Protein AF-A0AAE1NVW5-F1 (afdb_monomer)

Nearest PDB structures (foldseek):
  6zka-assembly1_y  TM=7.343E-01  e=4.728E-03  Ovis aries
  6zkd-assembly1_y  TM=7.343E-01  e=6.351E-03  Ovis aries
  6zkq-assembly1_y  TM=7.270E-01  e=7.360E-03  Ovis aries
  8ugn-assembly1_5f  TM=7.244E-01  e=1.920E-02  Sus scrofa

Foldseek 3Di:
DDDDDPDDDDDPDDPVVVVVVVVVVVVVVVVVVVVVPDPDDPVNCVVVVVVVVVVVVVVVVVVVVVVVVCPCFLVDPVRNDDDDDPDDTPGD

Secondary structure (DSSP, 8-state):
-------PPP----HHHHHHHHHHHHHHHHHHHHHTT----HHHHHHHHHHHHHHHHHHHHHHHHHHHGGGGTT-STTT--PPPTTPPPS--

pLDDT: mean 72.41, std 16.51, range [41.0, 96.75]

Structure (mmCIF, N/CA/C/O backbone):
data_AF-A0AAE1NVW5-F1
#
_entry.id   AF-A0AAE1NVW5-F1
#
loop_
_atom_site.group_PDB
_atom_site.id
_atom_site.type_symbol
_atom_site.label_atom_id
_atom_site.label_alt_id
_atom_site.label_comp_id
_atom_site.label_asym_id
_atom_site.label_entity_id
_atom_site.label_seq_id
_atom_site.pdbx_PDB_ins_code
_atom_site.Cartn_x
_atom_site.Cartn_y
_atom_site.Cartn_z
_atom_site.occupancy
_atom_site.B_iso_or_equiv
_atom_site.auth_seq_id
_atom_site.auth_comp_id
_atom_site.auth_asym_id
_atom_site.auth_atom_id
_atom_site.pdbx_PDB_model_num
ATOM 1 N N . MET A 1 1 ? -64.271 -16.330 -50.686 1.00 41.00 1 MET A N 1
ATOM 2 C CA . MET A 1 1 ? -62.873 -16.766 -50.903 1.00 41.00 1 MET A CA 1
ATOM 3 C C . MET A 1 1 ? -62.007 -16.158 -49.804 1.00 41.00 1 MET A C 1
ATOM 5 O O . MET A 1 1 ? -62.031 -14.950 -49.629 1.00 41.00 1 MET A O 1
ATOM 9 N N . LYS A 1 2 ? -61.366 -16.997 -48.979 1.00 47.25 2 LYS A N 1
ATOM 10 C CA . LYS A 1 2 ? -60.575 -16.633 -47.785 1.00 47.25 2 LYS A CA 1
ATOM 11 C C . LYS A 1 2 ? -59.098 -16.480 -48.184 1.00 47.25 2 LYS A C 1
ATOM 13 O O . LYS A 1 2 ? -58.534 -17.436 -48.703 1.00 47.25 2 LYS A O 1
ATOM 18 N N . ALA A 1 3 ? -58.462 -15.351 -47.875 1.00 44.06 3 ALA A N 1
ATOM 19 C CA . ALA A 1 3 ? -57.000 -15.201 -47.873 1.00 44.06 3 ALA A CA 1
ATOM 20 C C . ALA A 1 3 ? -56.608 -14.397 -46.617 1.00 44.06 3 ALA A C 1
ATOM 22 O O . ALA A 1 3 ? -56.983 -13.243 -46.470 1.00 44.06 3 ALA A O 1
ATOM 23 N N . ARG A 1 4 ? -56.232 -15.099 -45.541 1.00 44.22 4 ARG A N 1
ATOM 24 C CA . ARG A 1 4 ? -54.857 -15.325 -45.044 1.00 44.22 4 ARG A CA 1
ATOM 25 C C . ARG A 1 4 ? -54.280 -14.106 -44.305 1.00 44.22 4 ARG A C 1
ATOM 27 O O . ARG A 1 4 ? -53.434 -13.388 -44.813 1.00 44.22 4 ARG A O 1
ATOM 34 N N . VAL A 1 5 ? -54.707 -13.950 -43.050 1.00 54.66 5 VAL A N 1
ATOM 35 C CA . VAL A 1 5 ? -54.005 -13.153 -42.033 1.00 54.66 5 VAL A CA 1
ATOM 36 C C . VAL A 1 5 ? -52.745 -13.923 -41.630 1.00 54.66 5 VAL A C 1
ATOM 38 O O . VAL A 1 5 ? -52.831 -14.977 -40.999 1.00 54.66 5 VAL A O 1
ATOM 41 N N . SER A 1 6 ? -51.573 -13.423 -42.012 1.00 46.78 6 SER A N 1
ATOM 42 C CA . SER A 1 6 ? -50.275 -13.895 -41.526 1.00 46.78 6 SER A CA 1
ATOM 43 C C . SER A 1 6 ? -50.103 -13.483 -40.062 1.00 46.78 6 SER A C 1
ATOM 45 O O . SER A 1 6 ? -49.722 -12.355 -39.753 1.00 46.78 6 SER A O 1
ATOM 47 N N . ARG A 1 7 ? -50.434 -14.395 -39.146 1.00 50.22 7 ARG A N 1
ATOM 48 C CA . ARG A 1 7 ? -50.207 -14.244 -37.706 1.00 50.22 7 ARG A CA 1
ATOM 49 C C . ARG A 1 7 ? -48.717 -14.481 -37.430 1.00 50.22 7 ARG A C 1
ATOM 51 O O . ARG A 1 7 ? -48.217 -15.574 -37.675 1.00 50.22 7 ARG A O 1
ATOM 58 N N . ALA A 1 8 ? -48.017 -13.447 -36.966 1.00 54.09 8 ALA A N 1
ATOM 59 C CA . ALA A 1 8 ? -46.625 -13.536 -36.533 1.00 54.09 8 ALA A CA 1
ATOM 60 C C . ALA A 1 8 ? -46.463 -14.628 -35.453 1.00 54.09 8 ALA A C 1
ATOM 62 O O . ALA A 1 8 ? -47.304 -14.704 -34.549 1.00 54.09 8 ALA A O 1
ATOM 63 N N . PRO A 1 9 ? -45.426 -15.482 -35.521 1.00 49.16 9 PRO A N 1
ATOM 64 C CA . PRO A 1 9 ? -45.194 -16.491 -34.500 1.00 49.16 9 PRO A CA 1
ATOM 65 C C . PRO A 1 9 ? -44.799 -15.814 -33.186 1.00 49.16 9 PRO A C 1
ATOM 67 O O . PRO A 1 9 ? -43.905 -14.968 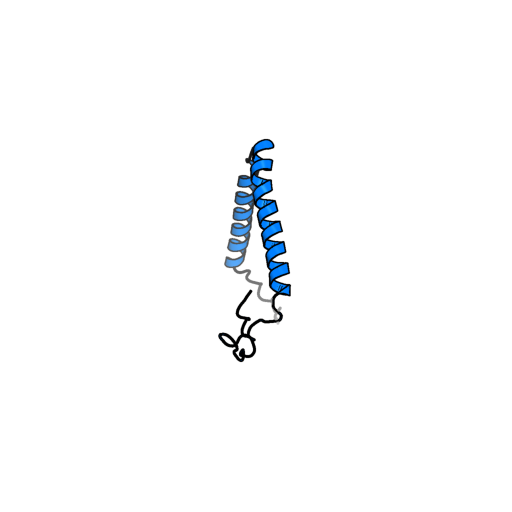-33.134 1.00 49.16 9 PRO A O 1
ATOM 70 N N . GLY A 1 10 ? -45.513 -16.188 -32.125 1.00 46.16 10 GLY A N 1
ATOM 71 C CA . GLY A 1 10 ? -45.271 -15.727 -30.768 1.00 46.16 10 GLY A CA 1
ATOM 72 C C . GLY A 1 10 ? -43.814 -15.921 -30.357 1.00 46.16 10 GLY A C 1
ATOM 73 O O . GLY A 1 10 ? -43.205 -16.964 -30.598 1.00 46.16 10 GLY A O 1
ATOM 74 N N . ARG A 1 11 ? -43.265 -14.893 -29.708 1.00 45.59 11 ARG A N 1
ATOM 75 C CA . ARG A 1 11 ? -41.997 -14.956 -28.983 1.00 45.59 11 ARG A CA 1
ATOM 76 C C . ARG A 1 11 ? -42.155 -15.984 -27.855 1.00 45.59 11 ARG A C 1
ATOM 78 O O . ARG A 1 11 ? -42.677 -15.663 -26.794 1.00 45.59 11 ARG A O 1
ATOM 85 N N . GLN A 1 12 ? -41.734 -17.220 -28.107 1.00 47.56 12 GLN A N 1
ATOM 86 C CA . GLN A 1 12 ? -41.519 -18.232 -27.076 1.00 47.56 12 GLN A CA 1
ATOM 87 C C . GLN A 1 12 ? -40.410 -17.714 -26.144 1.00 47.56 12 GLN A C 1
ATOM 89 O O . GLN A 1 12 ? -39.226 -17.776 -26.479 1.00 47.56 12 GLN A O 1
ATOM 94 N N . LEU A 1 13 ? -40.781 -17.122 -25.005 1.00 57.72 13 LEU A N 1
ATOM 95 C CA . LEU A 1 13 ? -39.833 -16.807 -23.938 1.00 57.72 13 LEU A CA 1
ATOM 96 C C . LEU A 1 13 ? -39.349 -18.129 -23.334 1.00 57.72 13 LEU A C 1
ATOM 98 O O . LEU A 1 13 ? -40.129 -18.870 -22.741 1.00 57.72 13 LEU A O 1
ATOM 102 N N . LYS A 1 14 ? -38.059 -18.427 -23.525 1.00 56.16 14 LYS A N 1
ATOM 103 C CA . LYS A 1 14 ? -37.395 -19.623 -22.993 1.00 56.16 14 LYS A CA 1
ATOM 104 C C . LYS A 1 14 ? -37.573 -19.694 -21.463 1.00 56.16 14 LYS A C 1
ATOM 106 O O . LYS A 1 14 ? -37.203 -18.728 -20.788 1.00 56.16 14 LYS A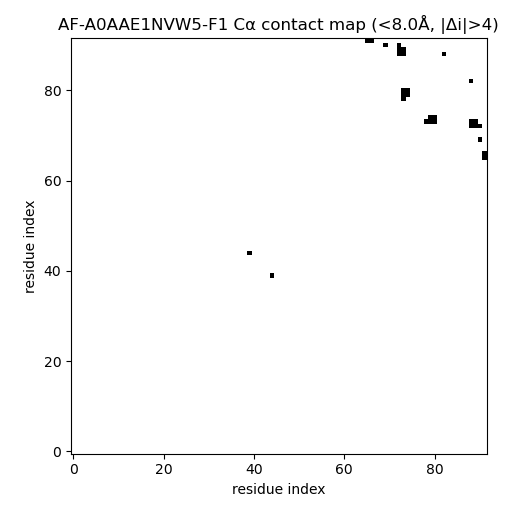 O 1
ATOM 111 N N . PRO A 1 15 ? -38.069 -20.814 -20.902 1.00 57.31 15 PRO A N 1
ATOM 112 C CA . PRO A 1 15 ? -38.241 -20.980 -19.454 1.00 57.31 15 PRO A CA 1
ATOM 113 C C . PRO A 1 15 ? -36.912 -20.901 -18.678 1.00 57.31 15 PRO A C 1
ATOM 115 O O . PRO A 1 15 ? -36.908 -20.541 -17.503 1.00 57.31 15 PRO A O 1
ATOM 118 N N . ASP A 1 16 ? -35.778 -21.133 -19.346 1.00 56.97 16 ASP A N 1
ATOM 119 C CA . ASP A 1 16 ? -34.448 -21.160 -18.724 1.00 56.97 16 ASP A CA 1
ATOM 120 C C . ASP A 1 16 ? -34.006 -19.797 -18.161 1.00 56.97 16 ASP A C 1
ATOM 122 O O . ASP A 1 16 ? -33.356 -19.722 -17.119 1.00 56.97 16 ASP A O 1
ATOM 126 N N . VAL A 1 17 ? -34.394 -18.688 -18.806 1.00 58.62 17 VAL A N 1
ATOM 127 C CA . VAL A 1 17 ? -33.980 -17.334 -18.383 1.00 58.62 17 VAL A CA 1
ATOM 128 C C . VAL A 1 17 ? -34.825 -16.832 -17.206 1.00 58.62 17 VAL A C 1
ATOM 130 O O . VAL A 1 17 ? -34.333 -16.110 -16.334 1.00 58.62 17 VAL A O 1
ATOM 133 N N . ALA A 1 18 ? -36.094 -17.245 -17.137 1.00 59.12 18 ALA A N 1
ATOM 134 C CA . ALA A 1 18 ? -36.989 -16.884 -16.041 1.00 59.12 18 ALA A CA 1
ATOM 135 C C . ALA A 1 18 ? -36.554 -17.539 -14.718 1.00 59.12 18 ALA A C 1
ATOM 137 O O . ALA A 1 18 ? -36.520 -16.864 -13.688 1.00 59.12 18 ALA A O 1
ATOM 138 N N . ILE A 1 19 ? -36.133 -18.809 -14.752 1.00 60.59 19 ILE A N 1
ATOM 139 C CA . ILE A 1 19 ? -35.635 -19.524 -13.565 1.00 60.59 19 ILE A CA 1
ATOM 140 C C . ILE A 1 19 ? -34.343 -18.879 -13.047 1.00 60.59 19 ILE A C 1
ATOM 142 O O . ILE A 1 19 ? -34.225 -18.634 -11.847 1.00 60.59 19 ILE A O 1
ATOM 146 N N . LEU A 1 20 ? -33.411 -18.512 -13.935 1.00 58.78 20 LEU A N 1
ATOM 147 C CA . LEU A 1 20 ? -32.171 -17.822 -13.554 1.00 58.78 20 LEU A CA 1
ATOM 148 C C . LEU A 1 20 ? -32.426 -16.441 -12.933 1.00 58.78 20 LEU A C 1
ATOM 150 O O . LEU A 1 20 ? -31.752 -16.053 -11.978 1.00 58.78 20 LEU A O 1
ATOM 154 N N . THR A 1 21 ? -33.431 -15.715 -13.425 1.00 62.41 21 THR A N 1
ATOM 155 C CA . THR A 1 21 ? -33.783 -14.393 -12.887 1.00 62.41 21 THR A CA 1
ATOM 156 C C . THR A 1 21 ? -34.427 -14.514 -11.501 1.00 62.41 21 THR A C 1
ATOM 158 O O . THR A 1 21 ? -34.057 -13.782 -10.583 1.00 62.41 21 THR A O 1
ATOM 161 N N . VAL A 1 22 ? -35.334 -15.476 -11.300 1.00 63.22 22 VAL A N 1
ATOM 162 C CA . VAL A 1 22 ? -35.993 -15.712 -10.002 1.00 63.22 22 VAL A CA 1
ATOM 163 C C . VAL A 1 22 ? -35.012 -16.281 -8.968 1.00 63.22 22 VAL A C 1
ATOM 165 O O . VAL A 1 22 ? -34.993 -15.812 -7.828 1.00 63.22 22 VAL A O 1
ATOM 168 N N . ALA A 1 23 ? -34.135 -17.209 -9.365 1.00 62.56 23 ALA A N 1
ATOM 169 C CA . ALA A 1 23 ? -33.070 -17.738 -8.511 1.00 62.56 23 ALA A CA 1
ATOM 170 C C . ALA A 1 23 ? -32.068 -16.645 -8.099 1.00 62.56 23 ALA A C 1
ATOM 172 O O . ALA A 1 23 ? -31.703 -16.548 -6.926 1.00 62.56 23 ALA A O 1
ATOM 173 N N . GLY A 1 24 ? -31.685 -15.762 -9.028 1.00 61.03 24 GLY A N 1
ATOM 174 C CA . GLY A 1 24 ? -30.820 -14.618 -8.734 1.00 61.03 24 GLY A CA 1
ATOM 175 C C . GLY A 1 24 ? -31.447 -13.629 -7.744 1.00 61.03 24 GLY A C 1
ATOM 176 O O . GLY A 1 24 ? -30.761 -13.123 -6.854 1.00 61.03 24 GLY A O 1
ATOM 177 N N . VAL A 1 25 ? -32.756 -13.379 -7.843 1.00 62.19 25 VAL A N 1
ATOM 178 C CA . VAL A 1 25 ? -33.478 -12.474 -6.931 1.00 62.19 25 VAL A CA 1
ATOM 179 C C . VAL A 1 25 ? -33.665 -13.097 -5.543 1.00 62.19 25 VAL A C 1
ATOM 181 O O . VAL A 1 25 ? -33.458 -12.406 -4.544 1.00 62.19 25 VAL A O 1
ATOM 184 N N . LEU A 1 26 ? -33.973 -14.395 -5.452 1.00 60.19 26 LEU A N 1
ATOM 185 C CA . LEU A 1 26 ? -34.036 -15.129 -4.178 1.00 60.19 26 LEU A CA 1
ATOM 186 C C . LEU A 1 26 ? -32.673 -15.166 -3.474 1.00 60.19 26 LEU A C 1
ATOM 188 O O . LEU A 1 26 ? -32.590 -14.869 -2.281 1.00 60.19 26 LEU A O 1
ATOM 192 N N . CYS A 1 27 ? -31.597 -15.428 -4.220 1.00 56.31 27 CYS A N 1
ATOM 193 C CA . CYS A 1 27 ? -30.235 -15.439 -3.688 1.00 56.31 27 CYS A CA 1
ATOM 194 C C . CYS A 1 27 ? -29.806 -14.055 -3.170 1.00 56.31 27 CYS A C 1
ATOM 196 O O . CYS A 1 27 ? -29.211 -13.949 -2.095 1.00 56.31 27 CYS A O 1
ATOM 198 N N . LYS A 1 28 ? -30.158 -12.970 -3.877 1.00 56.16 28 LYS A N 1
ATOM 199 C CA . LYS A 1 28 ? -29.897 -11.600 -3.397 1.00 56.16 28 LYS A CA 1
ATOM 200 C C . LYS A 1 28 ? -30.688 -11.262 -2.131 1.00 56.16 28 LYS A C 1
ATOM 202 O O . LYS A 1 28 ? -30.164 -10.580 -1.251 1.00 56.16 28 LYS A O 1
ATOM 207 N N . LYS A 1 29 ? -31.928 -11.745 -2.013 1.00 57.00 29 LYS A N 1
ATOM 208 C CA . LYS A 1 29 ? -32.795 -11.472 -0.856 1.00 57.00 29 LYS A CA 1
ATOM 209 C C . LYS A 1 29 ? -32.330 -12.210 0.405 1.00 57.00 29 LYS A C 1
ATOM 211 O O . LYS A 1 29 ? -32.372 -11.624 1.486 1.00 57.00 29 LYS A O 1
ATOM 216 N N . ALA A 1 30 ? -31.813 -13.432 0.254 1.00 58.00 30 ALA A N 1
ATOM 217 C CA . ALA A 1 30 ? -31.192 -14.202 1.336 1.00 58.00 30 ALA A CA 1
ATOM 218 C C . ALA A 1 30 ? -29.837 -13.615 1.783 1.00 58.00 30 ALA A C 1
ATOM 220 O O . ALA A 1 30 ? -29.535 -13.579 2.973 1.00 58.00 30 ALA A O 1
ATOM 221 N N . SER A 1 31 ? -29.036 -13.081 0.853 1.00 54.44 31 SER A N 1
ATOM 222 C CA . SER A 1 31 ? -27.753 -12.451 1.194 1.00 54.44 31 SER A CA 1
ATOM 223 C C . SER A 1 31 ? -27.924 -11.138 1.973 1.00 54.44 31 SER A C 1
ATOM 225 O O . SER A 1 31 ? -27.211 -10.912 2.949 1.00 54.44 31 SER A O 1
ATOM 227 N N . MET A 1 32 ? -28.910 -10.302 1.622 1.00 53.41 32 MET A N 1
ATOM 228 C CA . MET A 1 32 ? -29.176 -9.053 2.356 1.00 53.41 32 MET A CA 1
ATOM 229 C C . MET A 1 32 ? -29.685 -9.278 3.787 1.00 53.41 32 MET A C 1
ATOM 231 O O . MET A 1 32 ? -29.420 -8.459 4.664 1.00 53.41 32 MET A O 1
ATOM 235 N N . SER A 1 33 ? -30.376 -10.390 4.052 1.00 54.22 33 SER A N 1
ATOM 236 C CA . SER A 1 33 ? -30.892 -10.703 5.392 1.00 54.22 33 SER A CA 1
ATOM 237 C C . SER A 1 33 ? -29.816 -11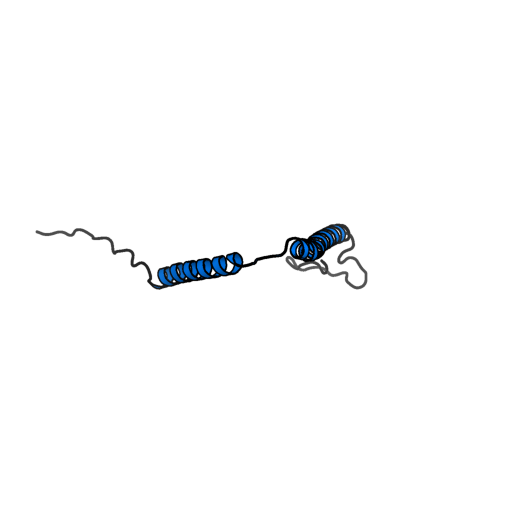.241 6.345 1.00 54.22 33 SER A C 1
ATOM 239 O O . SER A 1 33 ? -29.989 -11.147 7.559 1.00 54.22 33 SER A O 1
ATOM 241 N N . PHE A 1 34 ? -28.678 -11.713 5.824 1.00 55.38 34 PHE A N 1
ATOM 242 C CA . PHE A 1 34 ? -27.535 -12.136 6.639 1.00 55.38 34 PHE A CA 1
ATOM 243 C C . PHE A 1 34 ? -26.764 -10.944 7.236 1.00 55.38 34 PHE A C 1
ATOM 245 O O . PHE A 1 34 ? -26.335 -10.990 8.385 1.00 55.38 34 PHE A O 1
ATOM 252 N N . PHE A 1 35 ? -26.654 -9.831 6.502 1.00 57.16 35 PHE A N 1
ATOM 253 C CA . PHE A 1 35 ? -25.972 -8.622 6.988 1.00 57.16 35 PHE A CA 1
ATOM 254 C C . PHE A 1 35 ? -26.805 -7.789 7.976 1.00 57.16 35 PHE A C 1
ATOM 256 O O . PHE A 1 35 ? -26.248 -6.975 8.709 1.00 57.16 35 PHE A O 1
ATOM 263 N N . ALA A 1 36 ? -28.124 -7.999 8.042 1.00 59.09 36 ALA A N 1
ATOM 264 C CA . ALA A 1 36 ? -29.024 -7.200 8.877 1.00 59.09 36 ALA A CA 1
ATOM 265 C C . ALA A 1 36 ? -28.947 -7.513 10.389 1.00 59.09 36 ALA A C 1
ATOM 267 O O . ALA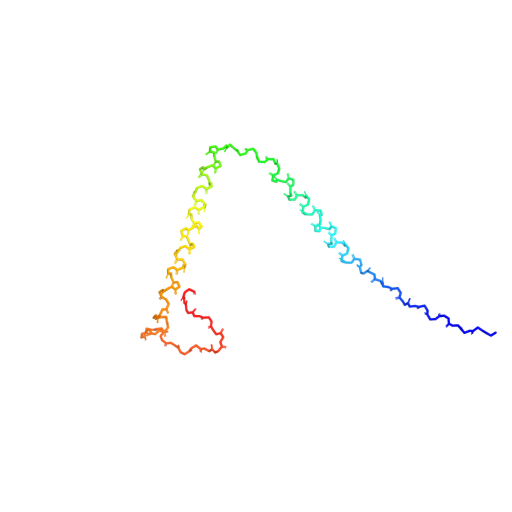 A 1 36 ? -29.447 -6.732 11.193 1.00 59.09 36 ALA A O 1
ATOM 268 N N . ASN A 1 37 ? -28.325 -8.629 10.793 1.00 54.59 37 ASN A N 1
ATOM 269 C CA . ASN A 1 37 ? -28.232 -9.062 12.198 1.00 54.59 37 ASN A CA 1
ATOM 270 C C . ASN A 1 37 ? -26.808 -9.008 12.774 1.00 54.59 37 ASN A C 1
ATOM 272 O O . ASN A 1 37 ? -26.483 -9.715 13.727 1.00 54.59 37 ASN A O 1
ATOM 276 N N . VAL A 1 38 ? -25.944 -8.149 12.234 1.00 66.69 38 VAL A N 1
ATOM 277 C CA . VAL A 1 38 ? -24.625 -7.907 12.824 1.00 66.69 38 VAL A CA 1
ATOM 278 C C . VAL A 1 38 ? -24.730 -6.776 13.850 1.00 66.69 38 VAL A C 1
ATOM 280 O O . VAL A 1 38 ? -24.631 -5.595 13.523 1.00 66.69 38 VAL A O 1
ATOM 283 N N . LYS A 1 39 ? -24.919 -7.136 15.123 1.00 64.44 39 LYS A N 1
ATOM 284 C CA . LYS A 1 39 ? -24.679 -6.228 16.255 1.00 64.44 39 LYS A CA 1
ATOM 285 C C . LYS A 1 39 ? -23.169 -6.117 16.470 1.00 64.44 39 LYS A C 1
ATOM 287 O O . LYS A 1 39 ? -22.587 -6.842 17.266 1.00 64.44 39 LYS A O 1
ATOM 292 N N . LEU A 1 40 ? -22.531 -5.259 15.679 1.00 68.75 40 LEU A N 1
ATOM 293 C CA . LEU A 1 40 ? -21.114 -4.925 15.801 1.00 68.75 40 LEU A CA 1
ATOM 294 C C . LEU A 1 40 ? -20.943 -3.903 16.929 1.00 68.75 40 LEU A C 1
ATOM 296 O O . LEU A 1 40 ? -21.396 -2.766 16.806 1.00 68.75 40 LEU A O 1
ATOM 300 N N . ASP A 1 41 ? -20.273 -4.285 18.016 1.00 79.31 41 ASP A N 1
ATOM 301 C CA . ASP A 1 41 ? -19.865 -3.324 19.041 1.00 79.31 41 ASP A CA 1
ATOM 302 C C . ASP A 1 41 ? -19.000 -2.220 18.401 1.00 79.31 41 ASP A C 1
ATOM 304 O O . ASP A 1 41 ? -18.019 -2.535 17.715 1.00 79.31 41 ASP A O 1
ATOM 308 N N . PRO A 1 42 ? -19.274 -0.922 18.642 1.00 77.94 42 PRO A N 1
ATOM 309 C CA . PRO A 1 42 ? -18.567 0.176 17.970 1.00 77.94 42 PRO A CA 1
ATOM 310 C C . PRO A 1 42 ? -17.057 0.165 18.257 1.00 77.94 42 PRO A C 1
ATOM 312 O O . PRO A 1 42 ? -16.243 0.548 17.415 1.00 77.94 42 PRO A O 1
ATOM 315 N N . LYS A 1 43 ? -16.664 -0.350 19.429 1.00 79.19 43 LYS A N 1
ATOM 316 C CA . LYS A 1 43 ? -15.259 -0.528 19.826 1.00 79.19 43 LYS A CA 1
ATOM 317 C C . LYS A 1 43 ? -14.568 -1.657 19.055 1.00 79.19 43 LYS A C 1
ATOM 319 O O . LYS A 1 43 ? -13.375 -1.557 18.781 1.00 79.19 43 LYS A O 1
ATOM 324 N N . PHE A 1 44 ? -15.291 -2.722 18.710 1.00 83.62 44 PHE A N 1
ATOM 325 C CA . PHE A 1 44 ? -14.763 -3.828 17.909 1.00 83.62 44 PHE A CA 1
ATOM 326 C C . PHE A 1 44 ? -14.692 -3.443 16.427 1.00 83.62 44 PHE A C 1
ATOM 328 O O . PHE A 1 44 ? -13.689 -3.714 15.771 1.00 83.62 44 PHE A O 1
ATOM 335 N N . PHE A 1 45 ? -15.697 -2.711 15.934 1.00 82.12 45 PHE A N 1
ATOM 336 C CA . PHE A 1 45 ? -15.716 -2.185 14.569 1.00 82.12 45 PHE A CA 1
ATOM 337 C C . PHE A 1 45 ? -14.503 -1.297 14.272 1.00 82.12 45 PHE A C 1
ATOM 339 O O . PHE A 1 45 ? -13.845 -1.502 13.259 1.00 82.12 45 PHE A O 1
ATOM 346 N N . MET A 1 46 ? -14.153 -0.371 15.172 1.00 83.94 46 MET A N 1
ATOM 347 C CA . MET A 1 46 ? -12.940 0.455 15.050 1.00 83.94 46 MET A CA 1
ATOM 348 C C . MET A 1 46 ? -11.654 -0.381 15.024 1.00 83.94 46 MET A C 1
ATOM 350 O O . MET A 1 46 ? -10.785 -0.156 14.187 1.00 83.94 46 MET A O 1
ATOM 354 N N . LYS A 1 47 ? -11.528 -1.377 15.909 1.00 87.75 47 LYS A N 1
ATOM 355 C CA . LYS A 1 47 ? -10.326 -2.226 15.974 1.00 87.75 47 LYS A CA 1
ATOM 356 C C . LYS A 1 47 ? -10.119 -3.071 14.720 1.00 87.75 47 LYS A C 1
ATOM 358 O O . LYS A 1 47 ? -8.978 -3.361 14.386 1.00 87.75 47 LYS A O 1
ATOM 363 N N . LEU A 1 48 ? -11.196 -3.470 14.046 1.00 88.50 48 LEU A N 1
ATOM 364 C CA . LEU A 1 48 ? -11.126 -4.305 12.849 1.00 88.50 48 LEU A CA 1
ATOM 365 C C . L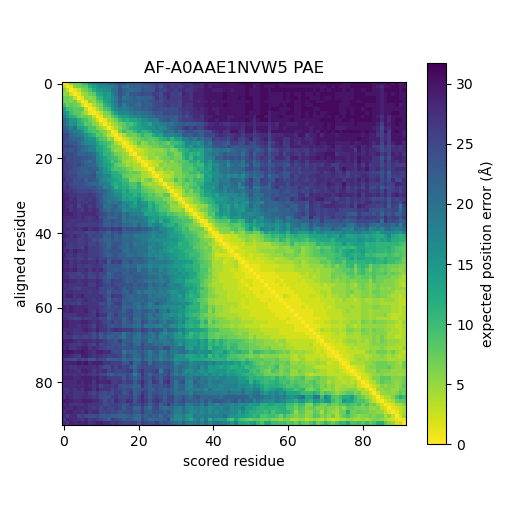EU A 1 48 ? -11.056 -3.467 11.565 1.00 88.50 48 LEU A C 1
ATOM 367 O O . LEU A 1 48 ? -10.345 -3.833 10.635 1.00 88.50 48 LEU A O 1
ATOM 371 N N . SER A 1 49 ? -11.733 -2.317 11.518 1.00 89.31 49 SER A N 1
ATOM 372 C CA . SER A 1 49 ? -11.729 -1.443 10.342 1.00 89.31 49 SER A CA 1
ATOM 373 C C . SER A 1 49 ? -10.386 -0.749 10.133 1.00 89.31 49 SER A C 1
ATOM 375 O O . SER A 1 49 ? -9.925 -0.668 8.998 1.00 89.31 49 SER A O 1
ATOM 377 N N . VAL A 1 50 ? -9.720 -0.307 11.204 1.00 92.44 50 VAL A N 1
ATOM 378 C CA . VAL A 1 50 ? -8.429 0.394 11.124 1.00 92.44 50 VAL A CA 1
ATOM 379 C C . VAL A 1 50 ? -7.348 -0.427 10.406 1.00 92.44 50 VAL A C 1
ATOM 381 O O . VAL A 1 50 ? -6.836 0.069 9.402 1.00 92.44 50 VAL A O 1
ATOM 384 N N . PRO A 1 51 ? -7.004 -1.665 10.817 1.00 92.75 51 PRO A N 1
ATOM 385 C CA . PRO A 1 51 ? -5.968 -2.435 10.130 1.00 92.75 51 PRO A CA 1
ATOM 386 C C . PRO A 1 51 ? -6.358 -2.762 8.687 1.00 92.75 51 PRO A C 1
ATOM 388 O O . PRO A 1 51 ? -5.505 -2.727 7.808 1.00 92.75 51 PRO A O 1
ATOM 391 N N . VAL A 1 52 ? -7.642 -3.012 8.417 1.00 94.56 52 VAL A N 1
ATOM 392 C CA . VAL A 1 52 ? -8.131 -3.292 7.062 1.00 94.56 52 VAL A CA 1
ATOM 393 C C . VAL A 1 52 ? -7.945 -2.071 6.160 1.00 94.56 52 VAL A C 1
ATOM 395 O O . VAL A 1 52 ? -7.330 -2.173 5.101 1.00 94.56 52 VAL A O 1
ATOM 398 N N . ILE A 1 53 ? -8.422 -0.903 6.588 1.00 95.44 53 ILE A N 1
ATOM 399 C CA . ILE A 1 53 ? -8.344 0.336 5.808 1.00 95.44 53 ILE A CA 1
ATOM 400 C C . ILE A 1 53 ? -6.881 0.732 5.578 1.00 95.44 53 ILE A C 1
ATOM 402 O O . ILE A 1 53 ? -6.494 0.984 4.438 1.00 95.44 53 ILE A O 1
ATOM 406 N N . PHE A 1 54 ? -6.052 0.730 6.625 1.00 94.88 54 PHE A N 1
ATOM 407 C CA . PHE A 1 54 ? -4.634 1.075 6.497 1.00 94.88 54 PHE A CA 1
ATOM 408 C C . PHE A 1 54 ? -3.858 0.080 5.633 1.00 94.88 54 PHE A C 1
ATOM 410 O O . PHE A 1 54 ? -3.013 0.507 4.851 1.00 94.88 54 PHE A O 1
ATOM 417 N N . PHE A 1 55 ? -4.169 -1.217 5.696 1.00 95.69 55 PHE A N 1
ATOM 418 C CA . PHE A 1 55 ? -3.556 -2.216 4.820 1.00 95.69 55 PHE A CA 1
ATOM 419 C C . PHE A 1 55 ? -3.888 -1.962 3.346 1.00 95.69 55 PHE A C 1
ATOM 421 O O . PHE A 1 55 ? -2.998 -1.969 2.496 1.00 95.69 55 PHE A O 1
ATOM 428 N N . PHE A 1 56 ? -5.156 -1.684 3.027 1.00 96.38 56 PHE A N 1
ATOM 429 C CA . PHE A 1 56 ? -5.557 -1.388 1.651 1.00 96.38 56 PHE A CA 1
ATOM 430 C C . PHE A 1 56 ? -4.945 -0.088 1.131 1.00 96.38 56 PHE A C 1
ATOM 432 O O . PHE A 1 56 ? -4.497 -0.043 -0.018 1.00 96.38 56 PHE A O 1
ATOM 439 N N . ILE A 1 57 ? -4.912 0.955 1.962 1.00 96.75 57 ILE A N 1
ATOM 440 C CA . ILE A 1 57 ? -4.299 2.238 1.607 1.00 96.75 57 ILE A CA 1
ATOM 441 C C . ILE A 1 57 ? -2.791 2.065 1.396 1.00 96.75 57 ILE A C 1
ATOM 443 O O . ILE A 1 57 ? -2.283 2.485 0.357 1.00 96.75 57 ILE A O 1
ATOM 447 N N . GLY A 1 58 ? -2.095 1.396 2.318 1.00 95.88 58 GLY A N 1
ATOM 448 C CA . GLY A 1 58 ? -0.665 1.100 2.197 1.00 95.88 58 GLY A CA 1
ATOM 449 C C . GLY A 1 58 ? -0.356 0.293 0.936 1.00 95.88 58 GLY A C 1
ATOM 450 O O . GLY A 1 58 ? 0.439 0.723 0.107 1.00 95.88 58 GLY A O 1
ATOM 451 N N . SER A 1 59 ? -1.091 -0.797 0.695 1.00 95.31 59 SER A N 1
ATOM 452 C CA . SER A 1 59 ? -0.914 -1.625 -0.506 1.00 95.31 59 SER A CA 1
ATOM 453 C C . SER A 1 59 ? -1.149 -0.849 -1.810 1.00 95.31 59 SER A C 1
ATOM 455 O O . SER A 1 59 ? -0.473 -1.077 -2.815 1.00 95.31 59 SER A O 1
ATOM 457 N N . ARG A 1 60 ? -2.105 0.089 -1.826 1.00 95.81 60 ARG A N 1
ATOM 458 C CA . ARG A 1 60 ? -2.343 0.972 -2.978 1.00 95.81 60 ARG A CA 1
ATOM 459 C C . ARG A 1 60 ? -1.192 1.946 -3.209 1.00 95.81 60 ARG A C 1
ATOM 461 O O . ARG A 1 60 ? -0.842 2.191 -4.368 1.00 95.81 60 ARG A O 1
ATOM 468 N N . LEU A 1 61 ? -0.633 2.499 -2.138 1.00 96.50 61 LEU A N 1
ATOM 469 C CA . LEU A 1 61 ? 0.485 3.428 -2.217 1.00 96.50 61 LEU A CA 1
ATOM 470 C C . LEU A 1 61 ? 1.737 2.723 -2.752 1.00 96.50 61 LEU A C 1
ATOM 472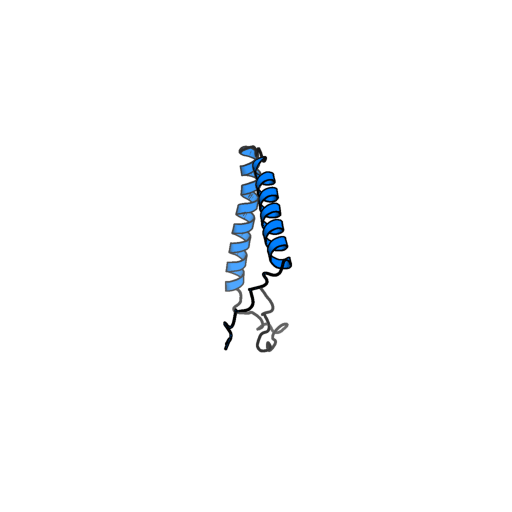 O O . LEU A 1 61 ? 2.307 3.193 -3.737 1.00 96.50 61 LEU A O 1
ATOM 476 N N . ASP A 1 62 ? 2.062 1.547 -2.213 1.00 94.12 62 ASP A N 1
ATOM 477 C CA . ASP A 1 62 ? 3.214 0.743 -2.640 1.00 94.12 62 ASP A CA 1
ATOM 478 C C . ASP A 1 62 ? 3.144 0.378 -4.124 1.00 94.12 62 ASP A C 1
ATOM 480 O O . ASP A 1 62 ? 4.128 0.497 -4.854 1.00 94.12 62 ASP A O 1
ATOM 484 N N . ARG A 1 63 ? 1.961 -0.002 -4.624 1.00 92.62 63 ARG A N 1
ATOM 485 C CA . ARG A 1 63 ? 1.768 -0.278 -6.059 1.00 92.62 63 ARG A CA 1
ATOM 486 C C . ARG A 1 63 ? 2.022 0.954 -6.920 1.00 92.62 63 ARG A C 1
ATOM 488 O O . ARG A 1 63 ? 2.585 0.835 -8.000 1.00 92.62 63 ARG A O 1
ATOM 495 N N . THR A 1 64 ? 1.610 2.129 -6.454 1.00 93.56 64 THR A N 1
ATOM 496 C CA . THR A 1 64 ? 1.806 3.383 -7.194 1.00 93.56 64 THR A CA 1
ATOM 497 C C . THR A 1 64 ? 3.286 3.755 -7.262 1.00 93.56 64 THR A C 1
ATOM 499 O O . THR A 1 64 ? 3.759 4.196 -8.306 1.00 93.56 64 THR A O 1
ATOM 502 N N . GLU A 1 65 ? 4.018 3.538 -6.173 1.00 92.88 65 GLU A N 1
ATOM 503 C CA . GLU A 1 65 ? 5.477 3.671 -6.120 1.00 92.88 65 GLU A CA 1
ATOM 504 C C . GLU A 1 65 ? 6.158 2.678 -7.071 1.00 92.88 65 GLU A C 1
ATOM 506 O O . GLU A 1 65 ? 6.921 3.064 -7.955 1.00 92.88 65 GLU A O 1
ATOM 511 N N . THR A 1 66 ? 5.761 1.407 -7.003 1.00 91.25 66 THR A N 1
ATOM 512 C CA . THR A 1 66 ? 6.306 0.351 -7.866 1.00 91.25 66 THR A CA 1
ATOM 513 C C . THR A 1 66 ? 6.131 0.673 -9.351 1.00 91.25 66 THR A C 1
ATOM 515 O O . THR A 1 66 ? 7.045 0.442 -10.138 1.00 91.25 66 THR A O 1
ATOM 518 N N . LEU A 1 67 ? 5.005 1.278 -9.749 1.00 88.25 67 LEU A N 1
ATOM 519 C CA . LEU A 1 67 ? 4.788 1.724 -11.129 1.00 88.25 67 LEU A CA 1
ATOM 520 C C . LEU A 1 67 ? 5.775 2.820 -11.568 1.00 88.25 67 LEU A C 1
ATOM 522 O O . LEU A 1 67 ? 6.170 2.841 -12.735 1.00 88.25 67 LEU A O 1
ATOM 526 N N . ARG A 1 68 ? 6.221 3.700 -10.662 1.00 88.75 68 ARG A N 1
ATOM 527 C CA . ARG A 1 68 ? 7.257 4.709 -10.959 1.00 88.75 68 ARG A CA 1
ATOM 528 C C . ARG A 1 68 ? 8.645 4.088 -11.112 1.00 88.75 68 ARG A C 1
ATOM 530 O O . ARG A 1 68 ? 9.458 4.599 -11.877 1.00 88.75 68 ARG A O 1
ATOM 537 N N . MET A 1 69 ? 8.886 2.948 -10.469 1.00 87.88 69 MET A N 1
ATOM 538 C CA . MET A 1 69 ? 10.141 2.192 -10.549 1.00 87.88 69 MET A CA 1
ATOM 539 C C . MET A 1 69 ? 10.250 1.279 -11.788 1.00 87.88 69 MET A C 1
ATOM 541 O O . MET A 1 69 ? 11.154 0.453 -11.878 1.00 87.88 69 MET A O 1
ATOM 545 N N . THR A 1 70 ? 9.374 1.430 -12.786 1.00 85.75 70 THR A N 1
ATOM 546 C CA . THR A 1 70 ? 9.356 0.574 -13.992 1.00 85.75 70 THR A CA 1
ATOM 547 C C . THR A 1 70 ? 10.291 1.035 -15.117 1.00 85.75 70 THR A C 1
ATOM 549 O O . THR A 1 70 ? 10.407 0.364 -16.139 1.00 85.75 70 THR A O 1
ATOM 552 N N . MET A 1 71 ? 11.010 2.149 -14.954 1.00 82.44 71 MET A N 1
ATOM 553 C CA . MET A 1 71 ? 11.862 2.717 -16.017 1.00 82.44 71 MET A CA 1
ATOM 554 C C . MET A 1 71 ? 13.029 1.801 -16.437 1.00 82.44 71 MET A C 1
ATOM 556 O O . MET A 1 71 ? 13.486 1.856 -17.587 1.00 82.44 71 MET A O 1
ATOM 560 N N . PHE A 1 72 ? 13.492 0.948 -15.517 1.00 81.25 72 PHE A N 1
ATOM 561 C CA . PHE A 1 72 ? 14.569 -0.028 -15.729 1.00 81.25 72 PHE A CA 1
ATOM 562 C C . PHE A 1 72 ? 14.060 -1.454 -16.004 1.00 81.25 72 PHE A C 1
ATOM 564 O O . PHE A 1 72 ? 14.825 -2.419 -16.045 1.00 81.25 72 PHE A O 1
ATOM 571 N N . ARG A 1 73 ? 12.751 -1.609 -16.182 1.00 82.75 73 ARG A N 1
ATOM 572 C CA . ARG A 1 73 ? 12.120 -2.904 -16.410 1.00 82.75 73 ARG A CA 1
ATOM 573 C C . ARG A 1 73 ? 12.614 -3.533 -17.709 1.00 82.75 73 ARG A C 1
ATOM 575 O O . ARG A 1 73 ? 12.715 -2.839 -18.717 1.00 82.75 73 ARG A O 1
ATOM 582 N N . ASP A 1 74 ? 12.927 -4.827 -17.650 1.00 82.12 74 ASP A N 1
ATOM 583 C CA . ASP A 1 74 ? 13.393 -5.646 -18.781 1.00 82.12 74 ASP A CA 1
ATOM 584 C C . ASP A 1 74 ? 14.639 -5.081 -19.506 1.00 82.12 74 ASP A C 1
ATOM 586 O O . ASP A 1 74 ? 14.888 -5.381 -20.668 1.00 82.12 74 ASP A O 1
ATOM 590 N N . LYS A 1 75 ? 15.450 -4.264 -18.813 1.00 82.31 75 LYS A N 1
ATOM 591 C CA . LYS A 1 75 ? 16.710 -3.682 -19.327 1.00 82.31 75 LYS A CA 1
ATOM 592 C C . LYS A 1 75 ? 17.962 -4.179 -18.600 1.00 82.31 75 LYS A C 1
ATOM 594 O O . LYS A 1 75 ? 19.067 -3.724 -18.887 1.00 82.31 75 LYS A O 1
ATOM 599 N N . SER A 1 76 ? 17.813 -5.074 -17.625 1.00 84.00 76 SER A N 1
ATOM 600 C CA . SER A 1 76 ? 18.945 -5.636 -16.885 1.00 84.00 76 SER A CA 1
ATOM 601 C C . SER A 1 76 ? 19.666 -6.704 -17.711 1.00 84.00 76 SER A C 1
ATOM 603 O O . SER A 1 76 ? 19.043 -7.406 -18.498 1.00 84.00 76 SER A O 1
ATOM 605 N N . ALA A 1 77 ? 20.972 -6.887 -17.500 1.00 84.44 77 ALA A N 1
ATOM 606 C CA . ALA A 1 77 ? 21.754 -7.888 -18.237 1.00 84.44 77 ALA A CA 1
ATOM 607 C C . ALA A 1 77 ? 21.253 -9.339 -18.044 1.00 84.44 77 ALA A C 1
ATOM 609 O O . AL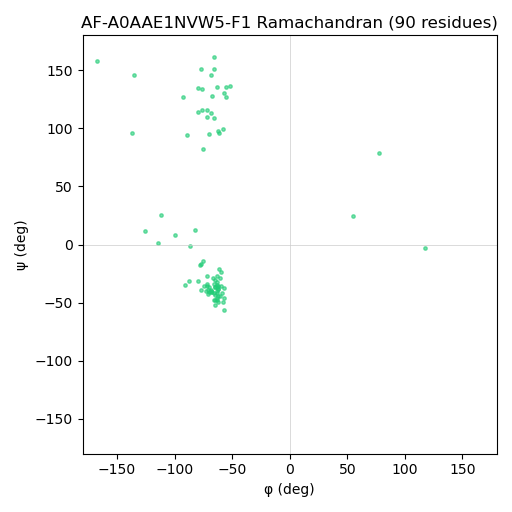A A 1 77 ? 21.496 -10.187 -18.892 1.00 84.44 77 ALA A O 1
ATOM 610 N N . LEU A 1 78 ? 20.554 -9.620 -16.936 1.00 82.38 78 LEU A N 1
ATOM 611 C CA . LEU A 1 78 ? 20.010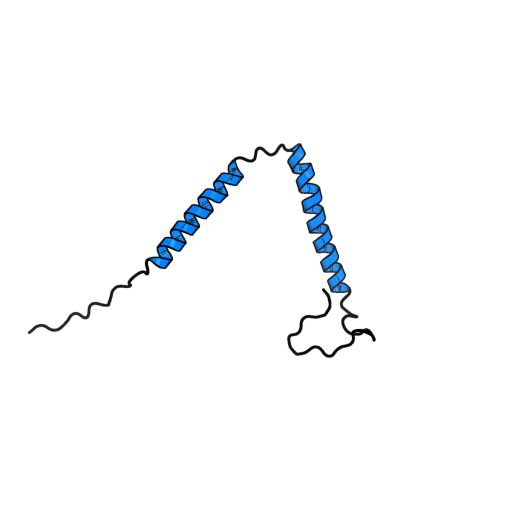 -10.944 -16.601 1.00 82.38 78 LEU A CA 1
ATOM 612 C C . LEU A 1 78 ? 18.607 -11.202 -17.175 1.00 82.38 78 LEU A C 1
ATOM 614 O O . LEU A 1 78 ? 18.279 -12.349 -17.453 1.00 82.38 78 LEU A O 1
ATOM 618 N N . TYR A 1 79 ? 17.778 -10.162 -17.324 1.00 81.81 79 TYR A N 1
ATOM 619 C CA . TYR A 1 79 ? 16.364 -10.291 -17.717 1.00 81.81 79 TYR A CA 1
ATOM 620 C C . TYR A 1 79 ? 15.992 -9.450 -18.947 1.00 81.81 79 TYR A C 1
ATOM 622 O O . TYR A 1 79 ? 14.812 -9.275 -19.243 1.00 81.81 79 TYR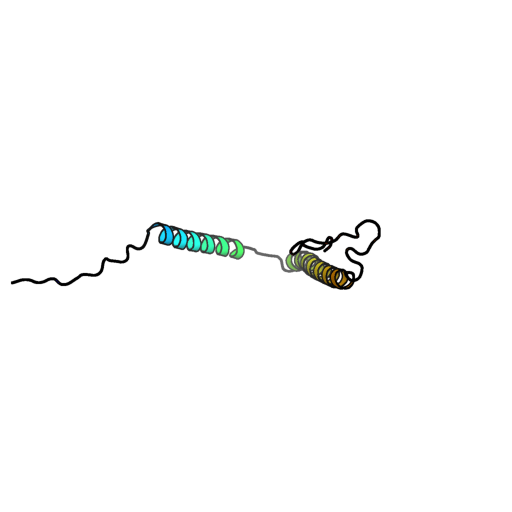 A O 1
ATOM 630 N N . GLY A 1 80 ? 16.986 -8.914 -19.656 1.00 81.56 80 GLY A N 1
ATOM 631 C CA . GLY A 1 80 ? 16.800 -8.208 -20.916 1.00 81.56 80 GLY A CA 1
ATOM 632 C C . GLY A 1 80 ? 16.298 -9.169 -21.983 1.00 81.56 80 GLY A C 1
ATOM 633 O O . GLY A 1 80 ? 17.039 -10.045 -22.425 1.00 81.56 80 GLY A O 1
ATOM 634 N N . ARG A 1 81 ? 15.029 -9.023 -22.367 1.00 76.81 81 ARG A N 1
ATOM 635 C CA . ARG A 1 81 ? 14.379 -9.846 -23.391 1.00 76.81 81 ARG A CA 1
ATOM 636 C C . ARG A 1 81 ? 13.565 -8.972 -24.339 1.00 76.81 81 ARG A C 1
ATOM 638 O O . ARG A 1 81 ? 12.971 -7.989 -23.907 1.00 76.81 81 ARG A O 1
ATOM 645 N N . GLU A 1 82 ? 13.506 -9.368 -25.606 1.00 79.38 82 GLU A N 1
ATOM 646 C CA . GLU A 1 82 ? 12.533 -8.839 -26.564 1.00 79.38 82 GLU A CA 1
ATOM 647 C C . GLU A 1 82 ? 11.155 -9.408 -26.193 1.00 79.38 82 GLU A C 1
ATOM 649 O O . GLU A 1 82 ? 10.968 -10.627 -26.196 1.00 79.38 82 GLU A O 1
ATOM 654 N N . LEU A 1 83 ? 10.205 -8.554 -25.802 1.00 75.62 83 LEU A N 1
ATOM 655 C CA . LEU A 1 83 ? 8.834 -8.991 -25.521 1.00 75.62 83 LEU A CA 1
ATOM 656 C C . LEU A 1 83 ? 8.075 -9.162 -26.839 1.00 75.62 83 LEU A C 1
ATOM 658 O O . LEU A 1 83 ? 8.107 -8.281 -27.697 1.00 75.62 83 LEU A O 1
ATOM 662 N N . ALA A 1 84 ? 7.340 -10.267 -26.974 1.00 77.00 84 ALA A N 1
ATOM 663 C CA . ALA A 1 84 ? 6.408 -10.436 -28.084 1.00 77.00 84 ALA A CA 1
ATOM 664 C C . ALA A 1 84 ? 5.260 -9.411 -27.991 1.00 77.00 84 ALA A C 1
ATOM 666 O O . ALA A 1 84 ? 4.870 -8.995 -26.894 1.00 77.00 84 ALA A O 1
ATOM 667 N N . GLU A 1 85 ? 4.693 -9.017 -29.137 1.00 72.31 85 GLU A N 1
ATOM 668 C CA . GLU A 1 85 ? 3.568 -8.076 -29.210 1.00 72.31 85 GLU A CA 1
ATOM 669 C C . GLU A 1 85 ? 2.362 -8.611 -28.410 1.00 72.31 85 GLU A C 1
ATOM 671 O O . GLU A 1 85 ? 1.622 -9.480 -28.863 1.00 72.31 85 GLU A O 1
ATOM 676 N N . GLY A 1 86 ? 2.184 -8.110 -27.182 1.00 78.00 86 GLY A N 1
ATOM 677 C CA . GLY A 1 86 ? 1.092 -8.489 -26.276 1.00 78.00 86 GLY A CA 1
ATOM 678 C C . GLY A 1 86 ? 1.518 -9.153 -24.962 1.00 78.00 86 GLY A C 1
ATOM 679 O O . GLY A 1 86 ? 0.659 -9.416 -24.117 1.00 78.00 86 GLY A O 1
ATOM 680 N N . GLU A 1 87 ? 2.810 -9.406 -24.743 1.00 76.50 87 GLU A N 1
ATOM 681 C CA . GLU A 1 87 ? 3.277 -9.992 -23.486 1.00 76.50 87 GLU A CA 1
ATOM 682 C C . GLU A 1 87 ? 3.286 -8.946 -22.359 1.00 76.50 87 GLU A C 1
ATOM 684 O O . GLU A 1 87 ? 3.738 -7.809 -22.523 1.00 76.50 87 GLU A O 1
ATOM 689 N N . LYS A 1 88 ? 2.757 -9.321 -21.189 1.00 78.06 88 LYS A N 1
ATOM 690 C CA . LYS A 1 88 ? 2.850 -8.467 -20.004 1.00 78.06 88 LYS A CA 1
ATOM 691 C C . LYS A 1 88 ? 4.307 -8.398 -19.522 1.00 78.06 88 LYS A C 1
ATOM 693 O O . LYS A 1 88 ? 5.040 -9.383 -19.623 1.00 78.06 88 LYS A O 1
ATOM 698 N N . PRO A 1 89 ? 4.717 -7.246 -18.978 1.00 78.25 89 PRO A N 1
ATOM 699 C CA . PRO A 1 89 ? 6.059 -7.065 -18.451 1.00 78.25 89 PRO A CA 1
ATOM 700 C C . PRO A 1 89 ? 6.316 -7.942 -17.220 1.00 78.25 89 PRO A C 1
ATOM 702 O O . PRO A 1 89 ? 5.374 -8.398 -16.574 1.00 78.25 89 PRO A O 1
ATOM 705 N N . SER A 1 90 ? 7.590 -8.160 -16.883 1.00 77.94 90 SER A N 1
ATOM 706 C CA . SER A 1 90 ? 7.988 -9.089 -15.813 1.00 77.94 90 SER A CA 1
ATOM 707 C C . SER A 1 90 ? 7.474 -8.700 -14.422 1.00 77.94 90 SER A C 1
ATOM 709 O O . SER A 1 90 ? 7.137 -9.586 -13.638 1.00 77.94 90 SER A O 1
ATOM 711 N N . TRP A 1 91 ? 7.404 -7.399 -14.114 1.00 77.06 91 TRP A N 1
ATOM 712 C CA . TRP A 1 91 ? 6.833 -6.893 -12.864 1.00 77.06 91 TRP A CA 1
ATOM 713 C C . TRP A 1 91 ? 6.575 -5.369 -12.868 1.00 77.06 91 TRP A C 1
ATOM 715 O O . TRP A 1 91 ? 7.248 -4.618 -13.586 1.00 77.06 91 TRP A O 1
ATOM 725 N N . PRO A 1 92 ? 5.668 -4.895 -11.992 1.00 57.22 92 PRO A N 1
ATOM 726 C CA . PRO A 1 92 ? 4.449 -5.592 -11.575 1.00 57.22 92 PRO A CA 1
ATOM 727 C C . PRO A 1 92 ? 3.393 -5.605 -12.697 1.00 57.22 92 PRO A C 1
ATOM 729 O O . PRO A 1 92 ? 3.302 -4.616 -13.464 1.00 57.22 92 PRO A O 1
#

InterPro domains:
  IPR012575 NADH dehydrogenase [ubiquinone] 1 beta subcomplex subunit 1, NDUB1 [PF08040] (45-92)

Mean predicted aligned error: 16.66 Å

Sequence (92 aa):
MKARVSRAPGRQLKPDVAILTVAGVLCKKASMSFFANVKLDPKFFMKLSVPVIFFFIGSRLDRTETLRMTMFRDKSALYGRELAEGEKPSWP

Solvent-accessible surface area (backbone atoms only — not comparable to full-atom values): 6034 Å² total; per-residue (Å²): 138,91,82,82,84,85,74,78,81,77,83,79,77,63,68,69,61,55,52,54,52,52,52,51,52,52,53,52,56,57,54,57,60,62,66,73,72,70,86,69,55,72,74,56,48,52,66,55,47,50,60,53,52,52,49,54,52,49,56,53,50,52,52,56,52,52,62,71,65,44,85,62,58,58,65,42,97,90,60,54,61,90,75,60,99,84,62,79,72,97,64,129

Radius of gyration: 28.9 Å; Cα contacts (8 Å, |Δi|>4): 15; chains: 1; bounding box: 85×26×71 Å

Organism: NCBI:txid1843537